Protein AF-A0A6P3S083-F1 (afdb_monomer_lite)

Sequence (149 aa):
ADFAIEALAKATYERLFRWILSRVNKALDKTHRQGASFLGILDIAGFEIFEVNSFEQLCINYTNEKLQQLFNHTMFILEQEEYQREGIEWNFIDFGLDLQPCIELIERPVRARTTLARVCGLVRPARTLPALRCARLPPGPCELSHTSP

InterPro domains:
  IPR001609 Myosin head, motor domain-like [PF00063] (1-108)
  IPR001609 Myosin head, motor domain-like [PR00193] (38-66)
  IPR001609 Myosin head, motor domain-like [PR00193] (92-120)
  IPR001609 Myosin head, motor domain-like [PS51456] (1-149)
  IPR001609 Myosin head, motor domain-like [SM00242] (1-148)
  IPR027417 P-loop containing nucleoside triphosphate hydrolase [SSF52540] (2-109)

Organism: Pteropus vampyrus (NCBI:txid132908)

pLDDT: mean 70.95, std 19.84, range [30.03, 97.62]

Radius of gyration: 23.93 Å; chains: 1; bounding box: 48×49×83 Å

Foldseek 3Di:
DVVVVVVVVVVVVVVVVVVVVVVVCVVVCVPPPVDVDDDDDDDADEQDDDPDFDVVNLVRPLVNLVVVLVVLVVVVVVVVVVCVVVVHDDDDDPPSCPSVVLNCLVPPPDDDDPVSRVNSVPPDPPPDPCPVVVVDDDDDDDDDDDDDD

Structure (mmCIF, N/CA/C/O backbone):
data_AF-A0A6P3S083-F1
#
_entry.id   AF-A0A6P3S083-F1
#
loop_
_atom_site.group_PDB
_atom_site.id
_atom_site.type_symbol
_atom_site.label_atom_id
_atom_site.label_alt_id
_atom_site.label_comp_id
_atom_site.label_asym_id
_atom_site.label_entity_id
_atom_site.label_seq_id
_atom_site.pdbx_PDB_ins_code
_atom_site.Cartn_x
_atom_site.Cartn_y
_atom_site.Cartn_z
_atom_site.occupancy
_atom_site.B_iso_or_equiv
_atom_site.auth_seq_id
_atom_site.auth_comp_id
_atom_site.auth_asym_id
_atom_site.auth_atom_id
_atom_site.pdbx_PDB_model_num
ATOM 1 N N . ALA A 1 1 ? 17.656 5.353 -27.878 1.00 71.38 1 ALA A N 1
ATOM 2 C CA . ALA A 1 1 ? 16.302 5.913 -28.068 1.00 71.38 1 ALA A CA 1
ATOM 3 C C . ALA A 1 1 ? 15.278 5.144 -27.234 1.00 71.38 1 ALA A C 1
ATOM 5 O O . ALA A 1 1 ? 14.424 5.770 -26.621 1.00 71.38 1 ALA A O 1
ATOM 6 N N . ASP A 1 2 ? 15.425 3.824 -27.126 1.00 85.81 2 ASP A N 1
ATOM 7 C CA . ASP A 1 2 ? 14.439 2.928 -26.503 1.00 85.81 2 ASP A CA 1
ATOM 8 C C . ASP A 1 2 ? 14.164 3.227 -25.021 1.00 85.81 2 ASP A C 1
ATOM 10 O O . ASP A 1 2 ? 13.008 3.374 -24.641 1.00 85.81 2 ASP A O 1
ATOM 14 N N . PHE A 1 3 ? 15.197 3.500 -24.211 1.00 89.50 3 PHE A N 1
ATOM 15 C CA . PHE A 1 3 ? 15.014 3.916 -22.808 1.00 89.50 3 PHE A CA 1
ATOM 16 C C . PHE A 1 3 ? 14.137 5.168 -22.638 1.00 89.50 3 PHE A C 1
ATOM 18 O O . PHE A 1 3 ? 13.380 5.274 -21.675 1.00 89.50 3 PHE A O 1
ATOM 25 N N . ALA A 1 4 ? 14.226 6.130 -23.564 1.00 91.25 4 ALA A N 1
ATOM 26 C CA . ALA A 1 4 ? 13.422 7.349 -23.503 1.00 91.25 4 ALA A CA 1
ATOM 27 C C . ALA A 1 4 ? 11.955 7.071 -23.863 1.00 91.25 4 ALA A C 1
ATOM 29 O O . ALA A 1 4 ? 11.057 7.659 -23.264 1.00 91.25 4 ALA A O 1
ATOM 30 N N . ILE A 1 5 ? 11.715 6.149 -24.799 1.00 94.19 5 ILE A N 1
ATOM 31 C CA . ILE A 1 5 ? 10.370 5.709 -25.186 1.00 94.19 5 ILE A CA 1
ATOM 32 C C . ILE A 1 5 ? 9.723 4.937 -24.031 1.00 94.19 5 ILE A C 1
ATOM 34 O O . ILE A 1 5 ? 8.588 5.234 -23.666 1.00 94.19 5 ILE A O 1
ATOM 38 N N . GLU A 1 6 ? 10.451 4.014 -23.401 1.00 92.62 6 GLU A N 1
ATOM 39 C CA . GLU A 1 6 ? 9.972 3.273 -22.228 1.00 92.62 6 GLU A CA 1
ATOM 40 C C . GLU A 1 6 ? 9.644 4.200 -21.053 1.00 92.62 6 GLU A C 1
ATOM 42 O O . GLU A 1 6 ? 8.579 4.083 -20.443 1.00 92.62 6 GLU A O 1
ATOM 47 N N . ALA A 1 7 ? 10.530 5.152 -20.747 1.00 93.94 7 ALA A N 1
ATOM 48 C CA . ALA A 1 7 ? 10.301 6.127 -19.686 1.00 93.94 7 ALA A CA 1
ATOM 49 C C . ALA A 1 7 ? 9.076 7.005 -19.978 1.00 93.94 7 ALA A C 1
ATOM 51 O O . ALA A 1 7 ? 8.247 7.230 -19.093 1.00 93.94 7 ALA A O 1
ATOM 52 N N . LEU A 1 8 ? 8.922 7.460 -21.225 1.00 95.69 8 LEU A N 1
ATOM 53 C CA . LEU A 1 8 ? 7.773 8.255 -21.647 1.00 95.69 8 LEU A CA 1
ATOM 54 C C . LEU A 1 8 ? 6.471 7.450 -21.579 1.00 95.69 8 LEU A C 1
ATOM 56 O O . LEU A 1 8 ? 5.456 7.982 -21.129 1.00 95.69 8 LEU A O 1
ATOM 60 N N . ALA A 1 9 ? 6.487 6.178 -21.975 1.00 95.69 9 ALA A N 1
ATOM 61 C CA . ALA A 1 9 ? 5.323 5.303 -21.895 1.00 95.69 9 ALA A CA 1
ATOM 62 C C . ALA A 1 9 ? 4.884 5.095 -20.435 1.00 95.69 9 ALA A C 1
ATOM 64 O O . ALA A 1 9 ? 3.713 5.315 -20.115 1.00 95.69 9 ALA A O 1
ATOM 65 N N . LYS A 1 10 ? 5.828 4.777 -19.535 1.00 93.19 10 LYS A N 1
ATOM 66 C CA . LYS A 1 10 ? 5.571 4.626 -18.091 1.00 93.19 10 LYS A CA 1
ATOM 67 C C . LYS A 1 10 ? 4.999 5.909 -17.481 1.00 93.19 10 LYS A C 1
ATOM 69 O O . LYS A 1 10 ? 3.950 5.865 -16.842 1.00 93.19 10 LYS A O 1
ATOM 74 N N . ALA A 1 11 ? 5.625 7.057 -17.746 1.00 95.62 11 ALA A N 1
ATOM 75 C CA . ALA A 1 11 ? 5.169 8.350 -17.235 1.00 95.62 11 ALA A CA 1
ATOM 76 C C . ALA A 1 11 ? 3.780 8.740 -17.772 1.00 95.62 11 ALA A C 1
ATOM 78 O O . ALA A 1 11 ? 2.954 9.297 -17.047 1.00 95.62 11 ALA A O 1
ATOM 79 N N . THR A 1 12 ? 3.505 8.450 -19.046 1.00 96.94 12 THR A N 1
ATOM 80 C CA . THR A 1 12 ? 2.206 8.745 -19.669 1.00 96.94 12 THR A CA 1
ATOM 81 C C . THR A 1 12 ? 1.099 7.896 -19.054 1.00 96.94 12 THR A C 1
ATOM 83 O O . THR A 1 12 ? 0.057 8.435 -18.674 1.00 96.94 12 THR A O 1
ATOM 86 N N . TYR A 1 13 ? 1.339 6.592 -18.894 1.00 97.06 13 TYR A N 1
ATOM 87 C CA . TYR A 1 13 ? 0.391 5.680 -18.259 1.00 97.06 13 TYR A CA 1
ATOM 88 C C . TYR A 1 13 ? 0.128 6.062 -16.798 1.00 97.06 13 TYR A C 1
ATOM 90 O O . TYR A 1 13 ? -1.027 6.143 -16.388 1.00 97.06 13 TYR A O 1
ATOM 98 N N . GLU A 1 14 ? 1.173 6.388 -16.029 1.00 95.50 14 GLU A N 1
ATOM 99 C CA . GLU A 1 14 ? 1.027 6.838 -14.641 1.00 95.50 14 GLU A CA 1
ATOM 100 C C . GLU A 1 14 ? 0.133 8.085 -14.544 1.00 95.50 14 GLU A C 1
ATOM 102 O O . GLU A 1 14 ? -0.794 8.141 -13.731 1.00 95.50 14 GLU A O 1
ATOM 107 N N . ARG A 1 15 ? 0.364 9.084 -15.405 1.00 97.00 15 ARG A N 1
ATOM 108 C CA . ARG A 1 15 ? -0.444 10.314 -15.439 1.00 97.00 15 ARG A CA 1
ATOM 109 C C . ARG A 1 15 ? -1.895 10.038 -15.818 1.00 97.00 15 ARG A C 1
ATOM 111 O O . ARG A 1 15 ? -2.792 10.627 -15.215 1.00 97.00 15 ARG A O 1
ATOM 118 N N . LEU A 1 16 ? -2.129 9.147 -16.781 1.00 97.62 16 LEU A N 1
ATOM 119 C CA . LEU A 1 16 ? -3.473 8.725 -17.171 1.00 97.62 16 LEU A CA 1
ATOM 120 C C . 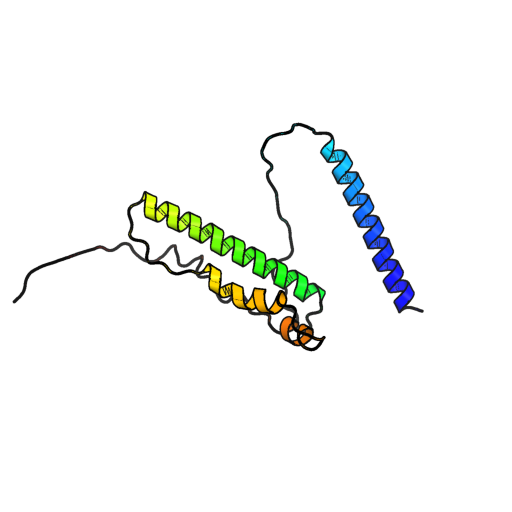LEU A 1 16 ? -4.189 8.022 -16.012 1.00 97.62 16 LEU A C 1
ATOM 122 O O . LEU A 1 16 ? -5.315 8.388 -15.681 1.00 97.62 16 LEU A O 1
ATOM 126 N N . PHE A 1 17 ? -3.527 7.067 -15.357 1.00 96.81 17 PHE A N 1
ATOM 127 C CA . PHE A 1 17 ? -4.082 6.343 -14.215 1.00 96.81 17 PHE A CA 1
ATOM 128 C C . PHE A 1 17 ? -4.453 7.294 -13.069 1.00 96.81 17 PHE A C 1
ATOM 130 O O . PHE A 1 17 ? -5.581 7.262 -12.575 1.00 96.81 17 PHE A O 1
ATOM 137 N N . ARG A 1 18 ? -3.554 8.220 -12.703 1.00 96.00 18 ARG A N 1
ATOM 138 C CA . ARG A 1 18 ? -3.829 9.253 -11.686 1.00 96.00 18 ARG A CA 1
ATOM 139 C C . ARG A 1 18 ? -5.006 10.151 -12.073 1.00 96.00 18 ARG A C 1
ATOM 141 O O . ARG A 1 18 ? -5.805 10.514 -11.209 1.00 96.00 18 ARG A O 1
ATOM 148 N N . TRP A 1 19 ? -5.134 10.504 -13.353 1.00 97.38 19 TRP A N 1
ATOM 149 C CA . TRP A 1 19 ? -6.265 11.295 -13.841 1.00 97.38 19 TRP A CA 1
ATOM 150 C C . TRP A 1 19 ? -7.589 10.534 -13.705 1.00 97.38 19 TRP A C 1
ATOM 152 O O . TRP A 1 19 ? -8.552 11.095 -13.184 1.00 97.38 19 TRP A O 1
ATOM 162 N N . ILE A 1 20 ? -7.633 9.254 -14.090 1.00 97.50 20 ILE A N 1
ATOM 163 C CA . ILE A 1 20 ? -8.818 8.398 -13.917 1.00 97.50 20 ILE A CA 1
ATOM 164 C C . ILE A 1 20 ? -9.194 8.308 -12.434 1.00 97.50 20 ILE A C 1
ATOM 166 O O . ILE A 1 20 ? -10.340 8.587 -12.083 1.00 97.50 20 ILE A O 1
ATOM 170 N N . LEU A 1 21 ? -8.227 8.009 -11.561 1.00 95.50 21 LEU A N 1
ATOM 171 C CA . LEU A 1 21 ? -8.440 7.909 -10.116 1.00 95.50 21 LEU A CA 1
ATOM 172 C C . LEU A 1 21 ? -9.031 9.203 -9.537 1.00 95.50 21 LEU A C 1
ATOM 174 O O . LEU A 1 21 ? -10.013 9.170 -8.799 1.00 95.50 21 LEU A O 1
ATOM 178 N N . SER A 1 22 ? -8.493 10.360 -9.930 1.00 94.88 22 SER A N 1
ATOM 179 C CA . SER A 1 22 ? -9.015 11.665 -9.511 1.00 94.88 22 SER A CA 1
ATOM 180 C C . SER A 1 22 ? -10.464 11.890 -9.961 1.00 94.88 22 SER A C 1
ATOM 182 O O . SER A 1 22 ? -11.280 12.413 -9.198 1.00 94.88 22 SER A O 1
ATOM 184 N N . ARG A 1 23 ? -10.816 11.474 -11.185 1.00 95.62 23 ARG A N 1
ATOM 185 C CA . ARG A 1 23 ? -12.183 11.599 -11.716 1.00 95.62 23 ARG A CA 1
ATOM 186 C C . ARG A 1 23 ? -13.163 10.687 -10.982 1.00 95.62 23 ARG A C 1
ATOM 188 O O . ARG A 1 23 ? -14.263 11.143 -10.673 1.00 95.62 23 ARG A O 1
ATOM 195 N N . VAL A 1 24 ? -12.759 9.453 -10.673 1.00 94.38 24 VAL A N 1
ATOM 196 C CA . VAL A 1 24 ? -13.550 8.505 -9.872 1.00 94.38 24 VAL A CA 1
ATOM 197 C C . VAL A 1 24 ? -13.768 9.055 -8.462 1.00 94.38 24 VAL A C 1
ATOM 199 O O . VAL A 1 24 ? -14.914 9.182 -8.037 1.00 94.38 24 VAL A O 1
ATOM 202 N N . ASN A 1 25 ? -12.705 9.500 -7.786 1.00 92.12 25 ASN A N 1
ATOM 203 C CA . ASN A 1 25 ? -12.803 10.075 -6.442 1.00 92.12 25 ASN A CA 1
ATOM 204 C C . ASN A 1 25 ? -13.741 11.287 -6.414 1.00 92.12 25 ASN A C 1
ATOM 206 O O . ASN A 1 25 ? -14.642 11.342 -5.587 1.00 92.12 25 ASN A O 1
ATOM 210 N N . LYS A 1 26 ? -13.624 12.213 -7.376 1.00 90.75 26 LYS A N 1
ATOM 211 C CA . LYS A 1 26 ? -14.518 13.382 -7.468 1.00 90.75 26 LYS A CA 1
ATOM 212 C C . LYS A 1 26 ? -15.984 13.010 -7.733 1.00 90.75 26 LYS A C 1
ATOM 214 O O . LYS A 1 26 ? -16.884 13.773 -7.387 1.00 90.75 26 LYS A O 1
ATOM 219 N N . ALA A 1 27 ? -16.244 11.883 -8.394 1.00 90.31 27 ALA A N 1
ATOM 220 C CA . ALA A 1 27 ? -17.604 11.400 -8.607 1.00 90.31 27 ALA A CA 1
ATOM 221 C C . ALA A 1 27 ? -18.206 10.806 -7.321 1.00 90.31 27 ALA A C 1
ATOM 223 O O . ALA A 1 27 ? -19.383 11.044 -7.055 1.00 90.31 27 ALA A O 1
ATOM 224 N N . LEU A 1 28 ? -17.398 10.095 -6.527 1.00 86.88 28 LEU A N 1
ATOM 225 C CA . LEU A 1 28 ? -17.793 9.467 -5.259 1.00 86.88 28 LEU A CA 1
ATOM 226 C C . LEU A 1 28 ? -17.922 10.475 -4.100 1.00 86.88 28 LEU A C 1
ATOM 228 O O . LEU A 1 28 ? -18.804 10.338 -3.251 1.00 86.88 28 LEU A O 1
ATOM 232 N N . ASP A 1 29 ? -17.113 11.538 -4.114 1.00 80.88 29 ASP A N 1
ATOM 233 C CA . ASP A 1 29 ? -17.074 12.602 -3.093 1.00 80.88 29 ASP A CA 1
ATOM 234 C C . ASP A 1 29 ? -18.313 13.526 -3.103 1.00 80.88 29 ASP A C 1
ATOM 236 O O . ASP A 1 29 ? -18.482 14.411 -2.269 1.00 80.88 29 ASP A O 1
ATOM 240 N N . LYS A 1 30 ? -19.256 13.308 -4.030 1.00 64.50 30 LYS A N 1
ATOM 241 C CA . LYS A 1 30 ? -20.546 14.025 -4.055 1.00 64.50 30 LYS A CA 1
ATOM 242 C C . LYS A 1 30 ? -21.471 13.638 -2.898 1.00 64.50 30 LYS A C 1
ATOM 244 O O . LYS A 1 30 ? -22.481 14.302 -2.666 1.00 64.50 30 LYS A O 1
ATOM 249 N N . THR A 1 31 ? -21.129 12.585 -2.164 1.00 62.97 31 THR A N 1
ATOM 250 C CA . THR A 1 31 ? -21.872 12.089 -1.005 1.00 62.97 31 THR A CA 1
ATOM 251 C C . THR A 1 31 ? -21.398 12.807 0.260 1.00 62.97 31 THR A C 1
ATOM 253 O O . THR A 1 31 ? -20.879 12.195 1.184 1.00 62.97 31 THR A O 1
ATOM 256 N N . HIS A 1 32 ? -21.553 14.133 0.304 1.00 59.28 32 HIS A N 1
ATOM 257 C CA . HIS A 1 32 ? -21.072 14.994 1.391 1.00 59.28 32 HIS A CA 1
ATOM 258 C C . HIS A 1 32 ? -21.949 14.885 2.657 1.00 59.28 32 HIS A C 1
ATOM 260 O O . HIS A 1 32 ? -22.454 15.873 3.188 1.00 59.28 32 HIS A O 1
ATOM 266 N N . ARG A 1 33 ? -22.159 13.663 3.156 1.00 61.19 33 ARG A N 1
ATOM 267 C CA . ARG A 1 33 ? -22.509 13.457 4.558 1.00 61.19 33 ARG A CA 1
ATOM 268 C C . ARG A 1 33 ? -21.185 13.428 5.298 1.00 61.19 33 ARG A C 1
ATOM 270 O O . ARG A 1 33 ? -20.448 12.456 5.192 1.00 61.19 33 ARG A O 1
ATOM 277 N N . GLN A 1 34 ? -20.891 14.499 6.028 1.00 60.50 34 GLN A N 1
ATOM 278 C CA . GLN A 1 34 ? -19.844 14.527 7.048 1.00 60.50 34 GLN A CA 1
ATOM 279 C C . GLN A 1 34 ? -20.234 13.558 8.179 1.00 60.50 34 GLN A C 1
ATOM 281 O O . GLN A 1 34 ? -20.603 13.964 9.275 1.00 60.50 34 GLN A O 1
ATOM 286 N N . GLY A 1 35 ? -20.265 12.259 7.886 1.00 60.00 35 GLY A N 1
ATOM 287 C CA . GLY A 1 35 ? -20.331 11.226 8.901 1.00 60.00 35 GLY A CA 1
ATOM 288 C C . GLY A 1 35 ? -18.987 11.222 9.610 1.00 60.00 35 GLY A C 1
ATOM 289 O O . GLY A 1 35 ? -17.952 11.149 8.957 1.00 60.00 35 GLY A O 1
ATOM 290 N N . ALA A 1 36 ? -18.997 11.326 10.936 1.00 71.75 36 ALA A N 1
ATOM 291 C CA . ALA A 1 36 ? -17.805 11.415 11.781 1.00 71.75 36 ALA A CA 1
ATOM 292 C C . ALA A 1 36 ? -16.912 10.148 11.765 1.00 71.75 36 ALA A C 1
ATOM 294 O O . ALA A 1 36 ? -16.036 9.993 12.612 1.00 71.75 36 ALA A O 1
ATOM 295 N N . SER A 1 37 ? -17.137 9.210 10.841 1.00 78.69 37 SER A N 1
ATOM 296 C CA . SER A 1 37 ? -16.447 7.923 10.762 1.00 78.69 37 SER A CA 1
ATOM 297 C C . SER A 1 37 ? -16.387 7.434 9.316 1.00 78.69 37 SER A C 1
ATOM 299 O O . SER A 1 37 ? -17.338 7.612 8.554 1.00 78.69 37 SER A O 1
ATOM 301 N N . PHE A 1 38 ? -15.281 6.788 8.950 1.00 83.50 38 PHE A N 1
ATOM 302 C CA . PHE A 1 38 ? -15.106 6.122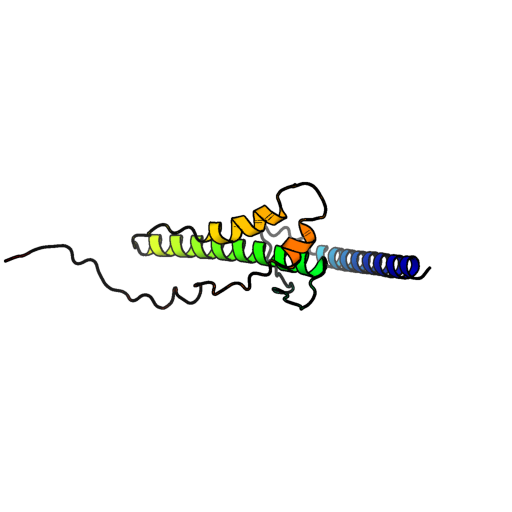 7.661 1.00 83.50 38 PHE A CA 1
ATOM 303 C C . PHE A 1 38 ? -14.643 4.680 7.884 1.00 83.50 38 PHE A C 1
ATOM 305 O O . PHE A 1 38 ? -13.964 4.387 8.866 1.00 83.50 38 PHE A O 1
ATOM 312 N N . LEU A 1 39 ? -15.008 3.788 6.963 1.00 86.81 39 LEU A N 1
ATOM 313 C CA . LEU A 1 39 ? -14.518 2.413 6.918 1.00 86.81 39 LEU A CA 1
ATOM 314 C C . LEU A 1 39 ? -13.584 2.279 5.714 1.00 86.81 39 LEU A C 1
ATOM 316 O O . LEU A 1 39 ? -14.029 2.363 4.570 1.00 86.81 39 LEU A O 1
ATOM 320 N N . GLY A 1 40 ? -12.289 2.123 5.979 1.00 87.88 40 GLY A N 1
ATOM 321 C CA . GLY A 1 40 ? -11.281 1.888 4.949 1.00 87.88 40 GLY A CA 1
ATOM 322 C C . GLY A 1 40 ? -11.149 0.400 4.641 1.00 87.88 40 GLY A C 1
ATOM 323 O O . GLY A 1 40 ? -11.026 -0.407 5.558 1.00 87.88 40 GLY A O 1
ATOM 324 N N . ILE A 1 41 ? -11.147 0.046 3.358 1.00 91.94 41 ILE A N 1
ATOM 325 C CA . ILE A 1 41 ? -10.819 -1.302 2.883 1.00 91.94 41 ILE A CA 1
ATOM 326 C C . ILE A 1 41 ? -9.451 -1.213 2.209 1.00 91.94 41 ILE A C 1
ATOM 328 O O . ILE A 1 41 ? -9.255 -0.372 1.331 1.00 91.94 41 ILE A O 1
ATOM 332 N N . LEU A 1 42 ? -8.510 -2.053 2.637 1.00 91.56 42 LEU A N 1
ATOM 333 C CA . LEU A 1 42 ? -7.161 -2.122 2.084 1.00 91.56 42 LEU A CA 1
ATOM 334 C C . LEU A 1 42 ? -7.022 -3.392 1.238 1.00 91.56 42 LEU A C 1
ATOM 336 O O . LEU A 1 42 ? -7.227 -4.489 1.750 1.00 91.56 42 LEU A O 1
ATOM 340 N N . ASP A 1 43 ? -6.652 -3.229 -0.030 1.00 92.12 43 ASP A N 1
ATOM 341 C CA . ASP A 1 43 ? -6.325 -4.313 -0.962 1.00 92.12 43 ASP A CA 1
ATOM 342 C C . ASP A 1 43 ? -4.949 -4.025 -1.573 1.00 92.12 43 ASP A C 1
ATOM 344 O O . ASP A 1 43 ? -4.784 -3.069 -2.336 1.00 92.12 43 ASP A O 1
ATOM 348 N N . ILE A 1 44 ? -3.938 -4.786 -1.155 1.00 90.19 44 ILE A N 1
ATOM 349 C CA . ILE A 1 44 ? -2.555 -4.646 -1.615 1.00 90.19 44 ILE A CA 1
ATOM 350 C C . ILE A 1 44 ? -1.896 -6.021 -1.777 1.00 90.19 44 ILE A C 1
ATOM 352 O O . ILE A 1 44 ? -2.340 -7.009 -1.192 1.00 90.19 44 ILE A O 1
ATOM 356 N N . ALA A 1 45 ? -0.798 -6.080 -2.532 1.00 86.44 45 ALA A N 1
ATOM 357 C CA . ALA A 1 45 ? -0.008 -7.299 -2.687 1.00 86.44 45 ALA A CA 1
ATOM 358 C C . ALA A 1 45 ? 0.690 -7.716 -1.375 1.00 86.44 45 ALA A C 1
ATOM 360 O O . ALA A 1 45 ? 1.204 -6.870 -0.637 1.00 86.44 45 ALA A O 1
ATOM 361 N N . GLY A 1 46 ? 0.738 -9.029 -1.119 1.00 83.38 46 GLY A N 1
ATOM 362 C CA . GLY A 1 46 ? 1.491 -9.629 -0.011 1.00 83.38 46 GLY A CA 1
ATOM 363 C C . GLY A 1 46 ? 3.005 -9.659 -0.258 1.00 83.38 46 GLY A C 1
ATOM 364 O O . GLY A 1 46 ? 3.493 -9.113 -1.245 1.00 83.38 46 GLY A O 1
ATOM 365 N N . PHE A 1 47 ? 3.757 -10.315 0.632 1.00 81.00 47 PHE A N 1
ATOM 366 C CA . PHE A 1 47 ? 5.207 -10.481 0.468 1.00 81.00 47 PHE A CA 1
ATOM 367 C C . PHE A 1 47 ? 5.561 -11.199 -0.843 1.00 81.00 47 PHE A C 1
ATOM 369 O O . PHE A 1 47 ? 5.035 -12.275 -1.135 1.00 81.00 47 PHE A O 1
ATOM 376 N N . GLU A 1 48 ? 6.515 -10.639 -1.585 1.00 79.62 48 GLU A N 1
ATOM 377 C CA . GLU A 1 48 ? 7.044 -11.212 -2.823 1.00 79.62 48 GLU A CA 1
ATOM 378 C C . GLU A 1 48 ? 8.474 -11.717 -2.607 1.00 79.62 48 GLU A C 1
ATOM 380 O O . GLU A 1 48 ? 9.337 -11.007 -2.079 1.00 79.62 48 GLU A O 1
ATOM 385 N N . ILE A 1 49 ? 8.727 -12.959 -3.027 1.00 75.94 49 ILE A N 1
ATOM 386 C CA . ILE A 1 49 ? 10.044 -13.596 -2.971 1.00 75.94 49 ILE A CA 1
ATOM 387 C C . ILE A 1 49 ? 10.359 -14.147 -4.359 1.00 75.94 49 ILE A C 1
ATOM 389 O O . ILE A 1 49 ? 9.828 -15.187 -4.749 1.00 75.94 49 ILE A O 1
ATOM 393 N N . PHE A 1 50 ? 11.227 -13.457 -5.097 1.00 79.25 50 PHE A N 1
ATOM 394 C CA . PHE A 1 50 ? 11.695 -13.896 -6.411 1.00 79.25 50 PHE A CA 1
ATOM 395 C C . PHE A 1 50 ? 13.200 -14.177 -6.411 1.00 79.25 50 PHE A C 1
ATOM 397 O O . PHE A 1 50 ? 13.922 -13.784 -5.495 1.00 79.25 50 PHE A O 1
ATOM 404 N N . GLU A 1 51 ? 13.682 -14.853 -7.460 1.00 75.25 51 GLU A N 1
ATOM 405 C CA . GLU A 1 51 ? 15.120 -15.103 -7.661 1.00 75.25 51 GLU A CA 1
ATOM 406 C C . GLU A 1 51 ? 15.915 -13.798 -7.815 1.00 75.25 51 GLU A C 1
ATOM 408 O O . GLU A 1 51 ? 17.057 -13.700 -7.367 1.00 75.25 51 GLU A O 1
ATOM 413 N N . VAL A 1 52 ? 15.293 -12.774 -8.409 1.00 72.25 52 VAL A N 1
ATOM 414 C CA . VAL A 1 52 ? 15.833 -11.418 -8.520 1.00 72.25 52 VAL A CA 1
ATOM 415 C C . VAL A 1 52 ? 14.773 -10.438 -8.031 1.00 72.25 52 VAL A C 1
ATOM 417 O O . VAL A 1 52 ? 13.740 -10.272 -8.672 1.00 72.25 52 VAL A O 1
ATOM 420 N N . ASN A 1 53 ? 15.037 -9.777 -6.903 1.00 74.31 53 ASN A N 1
ATOM 421 C CA . ASN A 1 53 ? 14.164 -8.733 -6.366 1.00 74.31 53 ASN A CA 1
ATOM 422 C C . ASN A 1 53 ? 14.630 -7.363 -6.870 1.00 74.31 53 ASN A C 1
ATOM 424 O O . ASN A 1 53 ? 15.773 -6.966 -6.616 1.00 74.31 53 ASN A O 1
ATOM 428 N N . SER A 1 54 ? 13.756 -6.634 -7.564 1.00 79.62 54 SER A N 1
ATOM 429 C CA . SER A 1 54 ? 14.014 -5.251 -7.960 1.00 79.62 54 SER A CA 1
ATOM 430 C C . SER A 1 54 ? 13.582 -4.275 -6.857 1.00 79.62 54 SER A C 1
ATOM 432 O O . SER A 1 54 ? 13.234 -4.660 -5.736 1.00 79.62 54 SER A O 1
ATOM 434 N N . PHE A 1 55 ? 13.667 -2.975 -7.139 1.00 78.94 55 PHE A N 1
ATOM 435 C CA . PHE A 1 55 ? 13.265 -1.937 -6.189 1.00 78.94 55 PHE A CA 1
ATOM 436 C C . PHE A 1 55 ? 11.765 -2.015 -5.855 1.00 78.94 55 PHE A C 1
ATOM 438 O O . PHE A 1 55 ? 11.361 -1.732 -4.731 1.00 78.94 55 PHE A O 1
ATOM 445 N N . GLU A 1 56 ? 10.948 -2.456 -6.806 1.00 81.88 56 GLU A N 1
ATOM 446 C CA . GLU A 1 56 ? 9.511 -2.648 -6.646 1.00 81.88 56 GLU A CA 1
ATOM 447 C C . GLU A 1 56 ? 9.193 -3.683 -5.555 1.00 81.88 56 GLU A C 1
ATOM 449 O O . GLU A 1 56 ? 8.420 -3.380 -4.644 1.00 81.88 56 GLU A O 1
ATOM 454 N N . GLN A 1 57 ? 9.855 -4.848 -5.566 1.00 80.44 57 GLN A N 1
ATOM 455 C CA . GLN A 1 57 ? 9.699 -5.859 -4.50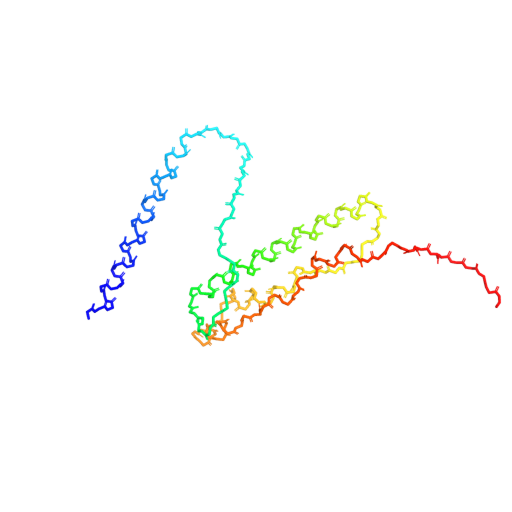7 1.00 80.44 57 GLN A CA 1
ATOM 456 C C . GLN A 1 57 ? 10.123 -5.325 -3.141 1.00 80.44 57 GLN A C 1
ATOM 458 O O . GLN A 1 57 ? 9.490 -5.633 -2.134 1.00 80.44 57 GLN A O 1
ATOM 463 N N . LEU A 1 58 ? 11.174 -4.500 -3.086 1.00 81.94 58 LEU A N 1
ATOM 464 C CA . LEU A 1 58 ? 11.587 -3.871 -1.836 1.00 81.94 58 LEU A CA 1
ATOM 465 C C . LEU A 1 58 ? 10.477 -2.975 -1.269 1.00 81.94 58 LEU A C 1
ATOM 467 O O . LEU A 1 58 ? 10.180 -3.060 -0.080 1.00 81.94 58 LEU A O 1
ATOM 471 N N . CYS A 1 59 ? 9.844 -2.143 -2.100 1.00 84.75 59 CYS A N 1
ATOM 472 C CA . CYS A 1 59 ? 8.729 -1.297 -1.672 1.00 84.75 59 CYS A CA 1
ATOM 473 C C . CYS A 1 59 ? 7.516 -2.116 -1.203 1.00 84.75 59 CYS A C 1
ATOM 475 O O . CYS A 1 59 ? 6.893 -1.763 -0.198 1.00 84.75 59 CYS A O 1
ATOM 477 N N . ILE A 1 60 ? 7.199 -3.213 -1.896 1.00 85.69 60 ILE A N 1
ATOM 478 C CA . ILE A 1 60 ? 6.101 -4.119 -1.527 1.00 85.69 60 ILE A CA 1
ATOM 479 C C . ILE A 1 60 ? 6.393 -4.791 -0.181 1.00 85.69 60 ILE A C 1
ATOM 481 O O . ILE A 1 60 ? 5.573 -4.731 0.735 1.00 85.69 60 ILE A O 1
ATOM 485 N N . ASN A 1 61 ? 7.582 -5.370 -0.020 1.00 83.44 61 ASN A N 1
ATOM 486 C CA . ASN A 1 61 ? 7.970 -6.071 1.204 1.00 83.44 61 ASN A CA 1
ATOM 487 C C . ASN A 1 61 ? 8.097 -5.116 2.396 1.00 83.44 61 ASN A C 1
ATOM 489 O O . ASN A 1 61 ? 7.663 -5.448 3.493 1.00 83.44 61 ASN A O 1
ATOM 493 N N . TYR A 1 62 ? 8.606 -3.901 2.182 1.00 83.06 62 TYR A N 1
ATOM 494 C CA . TYR A 1 62 ? 8.633 -2.861 3.212 1.00 83.06 62 TYR A CA 1
ATOM 495 C C . TYR A 1 62 ? 7.225 -2.477 3.688 1.00 83.06 62 TYR A C 1
ATOM 497 O O . TYR A 1 62 ? 6.979 -2.359 4.889 1.00 83.06 62 TYR A O 1
ATOM 505 N N . THR A 1 63 ? 6.287 -2.314 2.750 1.00 85.94 63 THR A N 1
ATOM 506 C CA . THR A 1 63 ? 4.887 -2.017 3.081 1.00 85.94 63 THR A CA 1
ATOM 507 C C . THR A 1 63 ? 4.272 -3.157 3.895 1.00 85.94 63 THR A C 1
ATOM 509 O O . THR A 1 63 ? 3.615 -2.905 4.904 1.00 85.94 63 THR A O 1
ATOM 512 N N . ASN A 1 64 ? 4.537 -4.407 3.510 1.00 85.44 64 ASN A N 1
ATOM 513 C CA . ASN A 1 64 ? 4.065 -5.581 4.242 1.00 85.44 64 ASN A CA 1
ATOM 514 C C . ASN A 1 64 ? 4.674 -5.690 5.648 1.00 85.44 64 ASN A C 1
ATOM 516 O O . ASN A 1 64 ? 3.953 -6.000 6.590 1.00 85.44 64 ASN A O 1
ATOM 520 N N . GLU A 1 65 ? 5.954 -5.359 5.826 1.00 83.75 65 GLU A N 1
ATOM 521 C CA . GLU A 1 65 ? 6.594 -5.339 7.148 1.00 83.75 65 GLU A CA 1
ATOM 522 C C . GLU A 1 65 ? 5.916 -4.325 8.087 1.00 83.75 65 GLU A C 1
ATOM 524 O O . GLU A 1 65 ? 5.620 -4.632 9.243 1.00 83.75 65 GLU A O 1
ATOM 529 N N . LYS A 1 66 ? 5.583 -3.130 7.579 1.00 83.38 66 LYS A N 1
ATOM 530 C CA . LYS A 1 66 ? 4.835 -2.111 8.336 1.00 83.38 66 LYS A CA 1
ATOM 531 C C . LYS A 1 66 ? 3.420 -2.563 8.689 1.00 83.38 66 LYS A C 1
ATOM 533 O O . LYS A 1 66 ? 2.962 -2.319 9.804 1.00 83.38 66 LYS A O 1
ATOM 538 N N . LEU A 1 67 ? 2.727 -3.229 7.768 1.00 87.88 67 LEU A N 1
ATOM 539 C CA . LEU A 1 67 ? 1.395 -3.773 8.038 1.00 87.88 67 LEU A CA 1
ATOM 540 C C . LEU A 1 67 ? 1.436 -4.910 9.050 1.00 87.88 67 LEU A C 1
ATOM 542 O O . LEU A 1 67 ? 0.562 -4.990 9.909 1.00 87.88 67 LEU A O 1
ATOM 546 N N . GLN A 1 68 ? 2.468 -5.748 8.998 1.00 81.81 68 GLN A N 1
ATOM 547 C CA . GLN A 1 68 ? 2.657 -6.804 9.977 1.00 81.81 68 GLN A CA 1
ATOM 548 C C . GLN A 1 68 ? 2.978 -6.231 11.361 1.00 81.81 68 GLN A C 1
ATOM 550 O O . GLN A 1 68 ? 2.444 -6.720 12.354 1.00 81.81 68 GLN A O 1
ATOM 555 N N . GLN A 1 69 ? 3.774 -5.159 11.440 1.00 81.31 69 GLN A N 1
ATOM 556 C CA . GLN A 1 69 ? 4.002 -4.435 12.693 1.00 81.31 69 GLN A CA 1
ATOM 557 C C . GLN A 1 69 ? 2.690 -3.871 13.259 1.00 81.31 69 GLN A C 1
ATOM 559 O O . GLN A 1 69 ? 2.419 -4.040 14.448 1.00 81.31 69 GLN A O 1
ATOM 564 N N . LEU A 1 70 ? 1.858 -3.250 12.414 1.00 85.38 70 LEU A N 1
ATOM 565 C CA . LEU A 1 70 ? 0.542 -2.750 12.817 1.00 85.38 70 LEU A CA 1
ATOM 566 C C . LEU A 1 70 ? -0.352 -3.884 13.333 1.00 85.38 70 LEU A C 1
ATOM 568 O O . LEU A 1 70 ? -0.925 -3.756 14.410 1.00 85.38 70 LEU A O 1
ATOM 572 N N . PHE A 1 71 ? -0.431 -5.002 12.606 1.00 86.12 71 PHE A N 1
ATOM 573 C CA . PHE A 1 71 ? -1.216 -6.166 13.017 1.00 86.12 71 PHE A CA 1
ATOM 574 C C . PHE A 1 71 ? -0.759 -6.709 14.372 1.00 86.12 71 PHE A C 1
ATOM 576 O O . PHE A 1 71 ? -1.589 -6.912 15.254 1.00 86.12 71 PHE A O 1
ATOM 583 N N . ASN A 1 72 ? 0.551 -6.896 14.557 1.00 80.25 72 ASN A N 1
ATOM 584 C CA . ASN A 1 72 ? 1.110 -7.405 15.809 1.00 80.25 72 ASN A CA 1
ATOM 585 C C . ASN A 1 72 ? 0.786 -6.471 16.976 1.00 80.25 72 ASN A C 1
ATOM 587 O O . ASN A 1 72 ? 0.376 -6.935 18.035 1.00 80.25 72 ASN A O 1
ATOM 591 N N . HIS A 1 73 ? 0.927 -5.160 16.772 1.00 82.12 73 HIS A N 1
ATOM 592 C CA . HIS A 1 73 ? 0.629 -4.165 17.795 1.00 82.12 73 HIS A CA 1
ATOM 593 C C . HIS A 1 73 ? -0.861 -4.129 18.157 1.00 82.12 73 HIS A C 1
ATOM 595 O O . HIS A 1 73 ? -1.211 -4.157 19.334 1.00 82.12 73 HIS A O 1
ATOM 601 N N . THR A 1 74 ? -1.751 -4.106 17.160 1.00 84.00 74 THR A N 1
ATOM 602 C CA . THR A 1 74 ? -3.200 -4.085 17.394 1.00 84.00 74 THR A CA 1
ATOM 603 C C . THR A 1 74 ? -3.683 -5.367 18.063 1.00 84.00 74 THR A C 1
ATOM 605 O O . THR A 1 74 ? -4.427 -5.289 19.036 1.00 84.00 74 THR A O 1
ATOM 608 N N . MET A 1 75 ? -3.246 -6.535 17.583 1.00 82.50 75 MET A N 1
ATOM 609 C CA . MET A 1 75 ? -3.590 -7.816 18.207 1.00 82.50 75 MET A CA 1
ATOM 610 C C . MET A 1 75 ? -3.136 -7.871 19.664 1.00 82.50 75 MET A C 1
ATOM 612 O O . MET A 1 75 ? -3.905 -8.293 20.520 1.00 82.50 75 MET A O 1
ATOM 616 N N . PHE A 1 76 ? -1.927 -7.388 19.952 1.00 81.62 76 PHE A N 1
ATOM 617 C CA . PHE A 1 76 ? -1.390 -7.360 21.307 1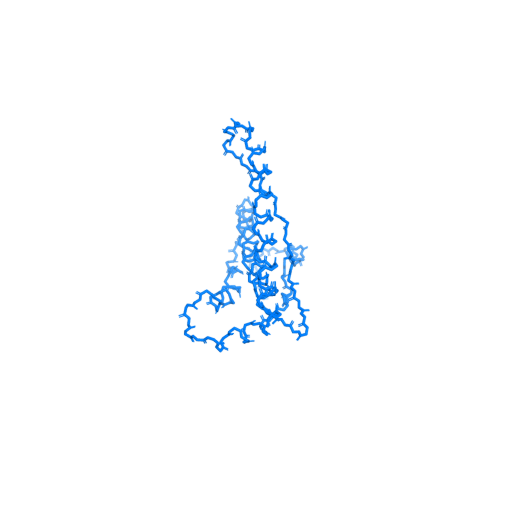.00 81.62 76 PHE A CA 1
ATOM 618 C C . PHE A 1 76 ? -2.213 -6.477 22.249 1.00 81.62 76 PHE A C 1
ATOM 620 O O . PHE A 1 76 ? -2.533 -6.901 23.354 1.00 81.62 76 PHE A O 1
ATOM 627 N N . ILE A 1 77 ? -2.602 -5.274 21.812 1.00 83.50 77 ILE A N 1
ATOM 628 C CA . ILE A 1 77 ? -3.464 -4.392 22.615 1.00 83.50 77 ILE A CA 1
ATOM 629 C C . ILE A 1 77 ? -4.794 -5.085 22.934 1.00 83.50 77 ILE A C 1
ATOM 631 O O . ILE A 1 77 ? -5.228 -5.071 24.083 1.00 83.50 77 ILE A O 1
ATOM 635 N N . LEU A 1 78 ? -5.414 -5.730 21.941 1.00 84.81 78 LEU A N 1
ATOM 636 C CA . LEU A 1 78 ? -6.683 -6.436 22.132 1.00 84.81 78 LEU A CA 1
ATOM 637 C C . LEU A 1 78 ? -6.550 -7.615 23.107 1.00 84.81 78 LEU A C 1
ATOM 639 O O . LEU A 1 78 ? -7.419 -7.801 23.955 1.00 84.81 78 LEU A O 1
ATOM 643 N N . GLU A 1 79 ? -5.462 -8.386 23.026 1.00 82.88 79 GLU A N 1
ATOM 644 C CA . GLU A 1 79 ? -5.186 -9.458 23.991 1.00 82.88 79 GLU A CA 1
ATOM 645 C C . GLU A 1 79 ? -4.992 -8.894 25.405 1.00 82.88 79 GLU A C 1
ATOM 647 O O . GLU A 1 79 ? -5.587 -9.402 26.351 1.00 82.88 79 GLU A O 1
ATOM 652 N N . GLN A 1 80 ? -4.242 -7.801 25.569 1.00 81.38 80 GLN A N 1
ATOM 653 C CA . GLN A 1 80 ? -4.067 -7.166 26.878 1.00 81.38 80 GLN A CA 1
ATOM 654 C C . GLN A 1 80 ? -5.391 -6.687 27.486 1.00 81.38 80 GLN A C 1
ATOM 656 O O . GLN A 1 80 ? -5.618 -6.879 28.682 1.00 81.38 80 GLN A O 1
ATOM 661 N N . GLU A 1 81 ? -6.265 -6.081 26.680 1.00 85.69 81 GLU A N 1
ATOM 662 C CA . GLU A 1 81 ? -7.596 -5.649 27.117 1.00 85.69 81 GLU A CA 1
ATOM 663 C C . GLU A 1 81 ? -8.475 -6.833 27.545 1.00 85.69 81 GLU A C 1
ATOM 665 O O . GLU A 1 81 ? -9.216 -6.722 28.525 1.00 85.69 81 GLU A O 1
ATOM 670 N N . GLU A 1 82 ? -8.382 -7.974 26.855 1.00 85.25 82 GLU A N 1
ATOM 671 C CA . GLU A 1 82 ? -9.126 -9.186 27.209 1.00 85.25 82 GLU A CA 1
ATOM 672 C C . GLU A 1 82 ? -8.613 -9.803 28.515 1.00 85.25 82 GLU A C 1
ATOM 674 O O . GLU A 1 82 ? -9.398 -10.066 29.423 1.00 85.25 82 GLU A O 1
ATOM 679 N N . TYR A 1 83 ? -7.293 -9.944 28.673 1.00 82.81 83 TYR A N 1
ATOM 680 C CA . TYR A 1 83 ? -6.696 -10.491 29.896 1.00 82.81 83 TYR A CA 1
ATOM 681 C C . TYR A 1 83 ? -7.016 -9.625 31.121 1.00 82.81 83 TYR A C 1
ATOM 683 O O . TYR A 1 83 ? -7.332 -10.154 32.188 1.00 82.81 83 TYR A O 1
ATOM 691 N N . GLN A 1 84 ? -7.005 -8.294 30.973 1.00 84.50 84 GLN A N 1
ATOM 692 C CA . GLN A 1 84 ? -7.427 -7.374 32.035 1.00 84.50 84 GLN A CA 1
ATOM 693 C C . GLN A 1 84 ? -8.912 -7.525 32.375 1.00 84.50 84 GLN A C 1
ATOM 695 O O . GLN A 1 84 ? -9.276 -7.479 33.551 1.00 84.50 84 GLN A O 1
ATOM 700 N N . ARG A 1 85 ? -9.771 -7.723 31.367 1.00 88.50 85 ARG A N 1
ATOM 701 C CA . ARG A 1 85 ? -11.209 -7.955 31.561 1.00 88.50 85 ARG A CA 1
ATOM 702 C C . ARG A 1 85 ? -11.483 -9.270 32.290 1.00 88.50 85 ARG A C 1
ATOM 704 O O . ARG A 1 85 ? -12.385 -9.316 33.123 1.00 88.50 85 ARG A O 1
ATOM 711 N N . GLU A 1 86 ? -10.704 -10.308 32.000 1.00 89.12 86 GLU A N 1
ATOM 712 C CA . GLU A 1 86 ? -10.810 -11.626 32.635 1.00 89.12 86 GLU A CA 1
ATOM 713 C C . GLU A 1 86 ? -10.071 -11.719 33.985 1.00 89.12 86 GLU A C 1
ATOM 715 O O . GLU A 1 86 ? -10.229 -12.700 34.710 1.00 89.12 86 GLU A O 1
ATOM 720 N N . GLY A 1 87 ? -9.297 -10.694 34.361 1.00 83.88 87 GLY A N 1
ATOM 721 C CA . GLY A 1 87 ? -8.529 -10.667 35.609 1.00 83.88 87 GLY A CA 1
ATOM 722 C C . GLY A 1 87 ? -7.330 -11.622 35.619 1.00 83.88 87 GLY A C 1
ATOM 723 O O . GLY A 1 87 ? -6.899 -12.052 36.688 1.00 83.88 87 GLY A O 1
ATOM 724 N N . ILE A 1 88 ? -6.802 -11.969 34.442 1.00 83.81 88 ILE A N 1
ATOM 725 C CA . ILE A 1 88 ? -5.654 -12.864 34.272 1.00 83.81 88 ILE A CA 1
ATOM 726 C C . ILE A 1 88 ? -4.364 -12.035 34.289 1.00 83.81 88 ILE A C 1
ATOM 728 O O . ILE A 1 88 ? -4.256 -11.006 33.623 1.00 83.81 88 ILE A O 1
ATOM 732 N N . GLU A 1 89 ?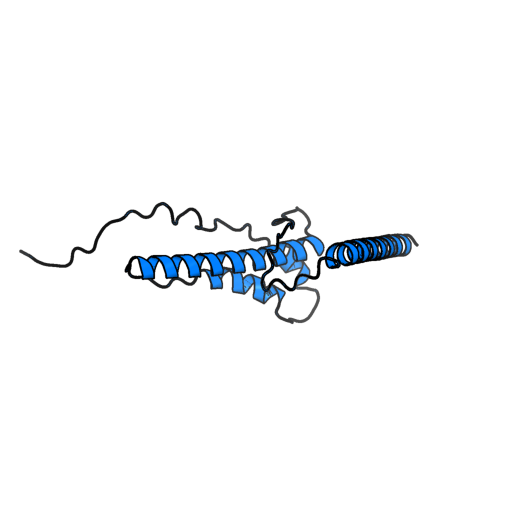 -3.362 -12.490 35.044 1.00 77.00 89 GLU A N 1
ATOM 733 C CA . GLU A 1 89 ? -2.059 -11.826 35.117 1.00 77.00 89 GLU A CA 1
ATOM 734 C C . GLU A 1 89 ? -1.340 -11.875 33.757 1.00 77.00 89 GLU A C 1
ATOM 736 O O . GLU A 1 89 ? -1.083 -12.946 33.200 1.00 77.00 89 GLU A O 1
ATOM 741 N N . TRP A 1 90 ? -1.014 -10.699 33.216 1.00 75.19 90 TRP A N 1
ATOM 742 C CA . TRP A 1 90 ? -0.303 -10.563 31.949 1.00 75.19 90 TRP A CA 1
ATOM 743 C C . TRP A 1 90 ? 1.207 -10.471 32.173 1.00 75.19 90 TRP A C 1
ATOM 745 O O . TRP A 1 90 ? 1.711 -9.486 32.717 1.00 75.19 90 TRP A O 1
ATOM 755 N N . ASN A 1 91 ? 1.950 -11.455 31.670 1.00 72.81 91 ASN A N 1
ATOM 756 C CA . ASN A 1 91 ? 3.405 -11.368 31.584 1.00 72.81 91 ASN A CA 1
ATOM 757 C C . ASN A 1 91 ? 3.796 -10.592 30.318 1.00 72.81 91 ASN A C 1
ATOM 759 O O . ASN A 1 91 ? 3.567 -11.055 29.203 1.00 72.81 91 ASN A O 1
ATOM 763 N N . PHE A 1 92 ? 4.391 -9.408 30.484 1.00 60.44 92 PHE A N 1
ATOM 764 C CA . PHE A 1 92 ? 4.793 -8.550 29.367 1.00 60.44 92 PHE A CA 1
ATOM 765 C C . PHE A 1 92 ? 5.832 -9.229 28.463 1.00 60.44 92 PHE A C 1
ATOM 767 O O . PHE A 1 92 ? 6.975 -9.443 28.863 1.00 60.44 92 PHE A O 1
ATOM 774 N N . ILE A 1 93 ? 5.445 -9.497 27.215 1.00 63.34 93 ILE A N 1
ATOM 775 C CA . ILE A 1 93 ? 6.347 -9.858 26.117 1.00 63.34 93 ILE A CA 1
ATOM 776 C C . ILE A 1 93 ? 6.011 -8.930 24.946 1.00 63.34 93 ILE A C 1
ATOM 778 O O . ILE A 1 93 ? 4.938 -9.041 24.368 1.00 63.34 93 ILE A O 1
ATOM 782 N N . ASP A 1 94 ? 6.889 -7.983 24.617 1.00 59.81 94 ASP A N 1
ATOM 783 C CA . ASP A 1 94 ? 6.632 -7.009 23.548 1.00 59.81 94 ASP A CA 1
ATOM 784 C C . ASP A 1 94 ? 7.001 -7.585 22.169 1.00 59.81 94 ASP A C 1
ATOM 786 O O . ASP A 1 94 ? 8.145 -7.507 21.723 1.00 59.81 94 ASP A O 1
ATOM 790 N N . PHE A 1 95 ? 6.018 -8.176 21.486 1.00 61.00 95 PHE A N 1
ATOM 791 C CA . PHE A 1 95 ? 6.174 -8.718 20.129 1.00 61.00 95 PHE A CA 1
ATOM 792 C C . PHE A 1 95 ? 6.258 -7.632 19.036 1.00 61.00 95 PHE A C 1
ATOM 794 O O . PHE A 1 95 ? 6.570 -7.938 17.882 1.00 61.00 95 PHE A O 1
ATOM 801 N N . GLY A 1 96 ? 5.969 -6.363 19.358 1.00 56.38 96 GLY A N 1
ATOM 802 C CA . GLY A 1 96 ? 6.007 -5.249 18.402 1.00 56.38 96 GLY A CA 1
ATOM 803 C C . GLY A 1 96 ? 7.426 -4.823 18.012 1.00 56.38 96 GLY A C 1
ATOM 804 O O . GLY A 1 96 ? 7.629 -4.233 16.946 1.00 56.38 96 GLY A O 1
ATOM 805 N N . LEU A 1 97 ? 8.413 -5.167 18.845 1.00 59.81 97 LEU A N 1
ATOM 806 C CA . LEU A 1 97 ? 9.820 -4.806 18.665 1.00 59.81 97 LEU A CA 1
ATOM 807 C C . LEU A 1 97 ? 10.597 -5.764 17.751 1.00 59.81 97 LEU A C 1
ATOM 809 O O . LEU A 1 97 ? 11.673 -5.397 17.285 1.00 59.81 97 LEU A O 1
ATOM 813 N N . ASP A 1 98 ? 10.073 -6.951 17.430 1.00 64.38 98 ASP A N 1
ATOM 814 C CA . ASP A 1 98 ? 10.803 -7.947 16.625 1.00 64.38 98 ASP A CA 1
ATOM 815 C C . ASP A 1 98 ? 10.978 -7.530 15.151 1.00 64.38 98 ASP A C 1
ATOM 817 O O . ASP A 1 98 ? 11.977 -7.874 14.512 1.00 64.38 98 ASP A O 1
ATOM 821 N N . LEU A 1 99 ? 10.028 -6.756 14.611 1.00 65.25 99 LEU A N 1
ATOM 822 C CA . LEU A 1 99 ? 10.048 -6.254 13.227 1.00 65.25 99 LEU A CA 1
ATOM 823 C C . LEU A 1 99 ? 10.714 -4.869 13.114 1.00 65.25 99 LEU A C 1
ATOM 825 O O . LEU A 1 99 ? 11.128 -4.436 12.034 1.00 65.25 99 LEU A O 1
ATOM 829 N N . GLN A 1 100 ? 10.872 -4.173 14.242 1.00 66.38 100 GLN A N 1
ATOM 830 C CA . GLN A 1 100 ? 11.389 -2.807 14.301 1.00 66.38 100 GLN A CA 1
ATOM 831 C C . GLN A 1 100 ? 12.832 -2.659 13.772 1.00 66.38 100 GLN A C 1
ATOM 833 O O . GLN A 1 100 ? 13.086 -1.709 13.032 1.00 66.38 100 GLN A O 1
ATOM 838 N N . PRO A 1 101 ? 13.768 -3.602 14.006 1.00 68.50 101 PRO A N 1
ATOM 839 C CA . PRO A 1 101 ? 15.103 -3.551 13.411 1.00 68.50 101 PRO A CA 1
ATOM 840 C C . PRO A 1 101 ? 15.110 -3.618 11.876 1.00 68.50 101 PRO A C 1
ATOM 842 O O . PRO A 1 101 ? 15.953 -2.981 11.243 1.00 68.50 101 PRO A O 1
ATOM 845 N N . CYS A 1 102 ? 14.191 -4.378 11.264 1.00 67.38 102 CYS A N 1
ATOM 846 C CA . CYS A 1 102 ? 14.087 -4.498 9.804 1.00 67.38 102 CYS A CA 1
ATOM 847 C C . CYS A 1 102 ? 13.555 -3.202 9.183 1.00 67.38 102 CYS A C 1
ATOM 849 O O . CYS A 1 102 ? 14.068 -2.730 8.170 1.00 67.38 102 CYS A O 1
ATOM 851 N N . ILE A 1 103 ? 12.571 -2.594 9.841 1.00 66.75 103 ILE A N 1
ATOM 852 C CA . ILE A 1 103 ? 12.005 -1.297 9.473 1.00 66.75 103 ILE A CA 1
ATOM 853 C C . ILE A 1 103 ? 13.045 -0.178 9.614 1.00 66.75 103 ILE A C 1
ATOM 855 O O . ILE A 1 103 ? 13.253 0.596 8.680 1.00 66.75 103 ILE A O 1
ATOM 859 N N . GLU A 1 104 ? 13.759 -0.123 10.740 1.00 71.00 104 GLU A N 1
ATOM 860 C CA . GLU A 1 104 ? 14.805 0.875 10.977 1.00 71.00 104 GLU A CA 1
ATOM 861 C C . GLU A 1 104 ? 15.967 0.755 9.985 1.00 71.00 104 GLU A C 1
ATOM 863 O O . GLU A 1 104 ? 16.572 1.763 9.617 1.00 71.00 104 GLU A O 1
ATOM 868 N N . LEU A 1 105 ? 16.278 -0.460 9.522 1.00 68.44 105 LEU A N 1
ATOM 869 C CA . LEU A 1 105 ? 17.295 -0.683 8.495 1.00 68.44 105 LEU A CA 1
ATOM 870 C C . LEU A 1 105 ? 16.930 -0.012 7.160 1.00 68.44 105 LEU A C 1
ATOM 872 O O . LEU A 1 105 ? 17.830 0.375 6.413 1.00 68.44 105 LEU A O 1
ATOM 876 N N . ILE A 1 106 ? 15.633 0.137 6.872 1.00 67.62 106 ILE A N 1
ATOM 877 C CA . ILE A 1 106 ? 15.109 0.754 5.647 1.00 67.62 106 ILE A CA 1
ATOM 878 C C . ILE A 1 106 ? 14.885 2.264 5.834 1.00 67.62 106 ILE A C 1
ATOM 880 O O . ILE A 1 106 ? 15.183 3.038 4.926 1.00 67.62 106 ILE A O 1
ATOM 884 N N . GLU A 1 107 ? 14.402 2.701 7.002 1.00 71.06 107 GLU A N 1
ATOM 885 C CA . GLU A 1 107 ? 14.067 4.109 7.278 1.00 71.06 107 GLU A CA 1
ATOM 886 C C . GLU A 1 107 ? 15.275 4.981 7.662 1.00 71.06 107 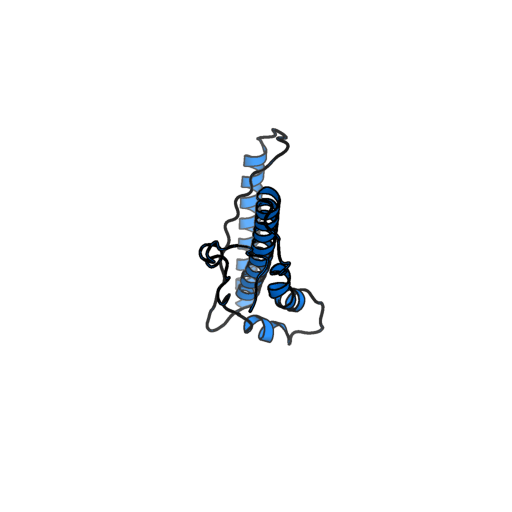GLU A C 1
ATOM 888 O O . GLU A 1 107 ? 15.233 6.203 7.487 1.00 71.06 107 GLU A O 1
ATOM 893 N N . ARG A 1 108 ? 16.371 4.404 8.182 1.00 66.31 108 ARG A N 1
ATOM 894 C CA . ARG A 1 108 ? 17.540 5.203 8.584 1.00 66.31 108 ARG A CA 1
ATOM 895 C C . ARG A 1 108 ? 18.264 5.798 7.367 1.00 66.31 108 ARG A C 1
ATOM 897 O O . ARG A 1 108 ? 18.655 5.060 6.460 1.00 66.31 108 ARG A O 1
ATOM 904 N N . PRO A 1 109 ? 18.575 7.110 7.369 1.00 50.09 109 PRO A N 1
ATOM 905 C CA . PRO A 1 109 ? 19.321 7.753 6.294 1.00 50.09 109 PRO A CA 1
ATOM 906 C C . PRO A 1 109 ? 20.816 7.412 6.409 1.00 50.09 109 PRO A C 1
ATOM 908 O O . PRO A 1 109 ? 21.626 8.231 6.842 1.00 50.09 109 PRO A O 1
ATOM 911 N N . VAL A 1 110 ? 21.213 6.190 6.047 1.00 50.97 110 VAL A N 1
ATOM 912 C CA . VAL A 1 110 ? 22.630 5.802 5.979 1.00 50.97 110 VAL A CA 1
ATOM 913 C C . VAL A 1 110 ? 23.114 5.876 4.534 1.00 50.97 110 VAL A C 1
ATOM 915 O O . VAL A 1 110 ? 22.526 5.326 3.606 1.00 50.97 110 VAL A O 1
ATOM 918 N N . ARG A 1 111 ? 24.194 6.640 4.364 1.00 44.88 111 ARG A N 1
ATOM 919 C CA . ARG A 1 111 ? 24.795 7.051 3.096 1.00 44.88 111 ARG A CA 1
ATOM 920 C C . ARG A 1 111 ? 25.026 5.888 2.120 1.00 44.88 111 ARG A C 1
ATOM 922 O O . ARG A 1 111 ? 25.679 4.910 2.456 1.00 44.88 111 ARG A O 1
ATOM 929 N N . ALA A 1 112 ? 24.629 6.171 0.877 1.00 44.19 112 ALA A N 1
ATOM 930 C CA . ALA A 1 112 ? 25.064 5.585 -0.390 1.00 44.19 112 ALA A CA 1
ATOM 931 C C . ALA A 1 112 ? 24.587 4.158 -0.700 1.00 44.19 112 ALA A C 1
ATOM 933 O O . ALA A 1 112 ? 24.992 3.216 -0.048 1.00 44.19 112 ALA A O 1
ATOM 934 N N . ARG A 1 113 ? 23.777 4.047 -1.769 1.00 44.91 113 ARG A N 1
ATOM 935 C CA . ARG A 1 113 ? 23.705 3.050 -2.873 1.00 44.91 113 ARG A CA 1
ATOM 936 C C . ARG A 1 113 ? 24.117 1.570 -2.677 1.00 44.91 113 ARG A C 1
ATOM 938 O O . ARG A 1 113 ? 23.612 0.742 -3.423 1.00 44.91 113 ARG A O 1
ATOM 945 N N . THR A 1 114 ? 24.973 1.199 -1.732 1.00 45.78 114 THR A N 1
ATOM 946 C CA . THR A 1 114 ? 25.414 -0.173 -1.432 1.00 45.78 114 THR A CA 1
ATOM 947 C C . THR A 1 114 ? 24.453 -0.947 -0.522 1.00 45.78 114 THR A C 1
ATOM 949 O O . THR A 1 114 ? 24.510 -2.175 -0.490 1.00 45.78 114 THR A O 1
ATOM 952 N N . THR A 1 115 ? 23.536 -0.274 0.181 1.00 53.47 115 THR A N 1
ATOM 953 C CA . THR A 1 115 ? 22.569 -0.939 1.076 1.00 53.47 115 THR A CA 1
ATOM 954 C C . THR A 1 115 ? 21.358 -1.500 0.327 1.00 53.47 115 THR A C 1
ATOM 956 O O . THR A 1 115 ? 20.904 -2.582 0.672 1.00 53.47 115 THR A O 1
ATOM 959 N N . LEU A 1 116 ? 20.880 -0.847 -0.743 1.00 51.00 116 LEU A N 1
ATOM 960 C CA . LEU A 1 116 ? 19.685 -1.274 -1.498 1.00 51.00 116 LEU A CA 1
ATOM 961 C C . LEU A 1 116 ? 19.774 -2.733 -1.978 1.00 51.00 116 LEU A C 1
ATOM 963 O O . LEU A 1 116 ? 18.855 -3.506 -1.736 1.00 51.00 116 LEU A O 1
ATOM 967 N N . ALA A 1 117 ? 20.914 -3.144 -2.547 1.00 47.78 117 ALA A N 1
ATOM 968 C CA . ALA A 1 117 ? 21.127 -4.529 -2.978 1.00 47.78 117 ALA A CA 1
ATOM 969 C C . ALA A 1 117 ? 21.161 -5.532 -1.804 1.00 47.78 117 ALA A C 1
ATOM 971 O O . ALA A 1 117 ? 20.688 -6.657 -1.940 1.00 47.78 117 ALA A O 1
ATOM 972 N N . ARG A 1 118 ? 21.676 -5.128 -0.631 1.00 49.81 118 ARG A N 1
ATOM 973 C CA . ARG A 1 118 ? 21.660 -5.957 0.589 1.00 49.81 118 ARG A CA 1
ATOM 974 C C . ARG A 1 118 ? 20.261 -6.077 1.191 1.00 49.81 118 ARG A C 1
ATOM 976 O O . ARG A 1 118 ? 19.948 -7.132 1.731 1.00 49.81 118 ARG A O 1
ATOM 983 N N . VAL A 1 119 ? 19.435 -5.033 1.099 1.00 54.41 119 VAL A N 1
ATOM 984 C CA . VAL A 1 119 ? 18.052 -5.055 1.598 1.00 54.41 119 VAL A CA 1
ATOM 985 C C . VAL A 1 119 ? 17.137 -5.848 0.657 1.00 54.41 119 VAL A C 1
ATOM 987 O O . VAL A 1 119 ? 16.339 -6.641 1.140 1.00 54.41 119 VAL A O 1
ATOM 990 N N . CYS A 1 120 ? 17.312 -5.755 -0.668 1.00 50.56 120 CYS A N 1
ATOM 991 C CA . CYS A 1 120 ? 16.575 -6.585 -1.637 1.00 50.56 120 CYS A CA 1
ATOM 992 C C . CYS A 1 120 ? 16.812 -8.103 -1.456 1.00 50.56 120 CYS A C 1
ATOM 994 O O . CYS A 1 120 ? 15.973 -8.905 -1.862 1.00 50.56 120 CYS A O 1
ATOM 996 N N . GLY A 1 121 ? 17.937 -8.509 -0.852 1.00 49.56 121 GLY A N 1
ATOM 997 C CA . GLY A 1 121 ? 18.224 -9.903 -0.478 1.00 49.56 121 GLY A CA 1
ATOM 998 C C . GLY A 1 121 ? 17.790 -10.283 0.945 1.00 49.56 121 GLY A C 1
ATOM 999 O O . GLY A 1 121 ? 17.797 -11.460 1.298 1.00 49.56 121 GLY A O 1
ATOM 1000 N N . LEU A 1 122 ? 17.396 -9.308 1.768 1.00 52.72 122 LEU A N 1
ATOM 1001 C CA . LEU A 1 122 ? 16.904 -9.490 3.136 1.00 52.72 122 LEU A CA 1
ATOM 1002 C C . LEU A 1 122 ? 15.397 -9.764 3.120 1.00 52.72 122 LEU A C 1
ATOM 1004 O O . LEU A 1 122 ? 14.614 -9.153 3.836 1.00 52.72 122 LEU A O 1
ATOM 1008 N N . VAL A 1 123 ? 14.982 -10.727 2.304 1.00 48.56 123 VAL A N 1
ATOM 1009 C CA . VAL A 1 123 ? 13.662 -11.323 2.453 1.00 48.56 123 VAL A CA 1
ATOM 1010 C C . VAL A 1 123 ? 13.771 -12.302 3.611 1.00 48.56 123 VAL A C 1
ATOM 1012 O O . VAL A 1 123 ? 14.212 -13.442 3.448 1.00 48.56 123 VAL A O 1
ATOM 1015 N N . ARG A 1 124 ? 13.393 -11.869 4.815 1.00 51.03 124 ARG A N 1
ATOM 1016 C CA . ARG A 1 124 ? 12.990 -12.851 5.814 1.00 51.03 124 ARG A CA 1
ATOM 1017 C C . ARG A 1 124 ? 11.599 -13.314 5.391 1.00 51.03 124 ARG A C 1
ATOM 1019 O O . ARG A 1 124 ? 10.680 -12.504 5.458 1.00 51.03 124 ARG A O 1
ATOM 1026 N N . PRO A 1 125 ? 11.398 -14.580 4.968 1.00 46.03 125 PRO A N 1
ATOM 1027 C CA . PRO A 1 125 ? 10.061 -15.133 5.088 1.00 46.03 125 PRO A CA 1
ATOM 1028 C C . PRO A 1 125 ? 9.685 -14.919 6.549 1.00 46.03 125 PRO A C 1
ATOM 1030 O O . PRO A 1 125 ? 10.511 -15.213 7.422 1.00 46.03 125 PRO A O 1
ATOM 1033 N N . ALA A 1 126 ? 8.508 -14.354 6.809 1.00 48.03 126 ALA A N 1
ATOM 1034 C CA . ALA A 1 126 ? 7.934 -14.330 8.141 1.00 48.03 126 ALA A CA 1
ATOM 1035 C C . ALA A 1 126 ? 7.922 -15.784 8.633 1.00 48.03 126 ALA A C 1
ATOM 1037 O O . ALA A 1 126 ? 7.025 -16.567 8.321 1.00 48.03 126 ALA A O 1
ATOM 1038 N N . ARG A 1 127 ? 9.001 -16.203 9.304 1.00 44.12 127 ARG A N 1
ATOM 1039 C CA . ARG A 1 127 ? 9.087 -17.498 9.949 1.00 44.12 127 ARG A CA 1
ATOM 1040 C C . ARG A 1 127 ? 8.063 -17.387 11.044 1.00 44.12 127 ARG A C 1
ATOM 1042 O O . ARG A 1 127 ? 8.334 -16.748 12.050 1.00 44.12 127 ARG A O 1
ATOM 1049 N N . THR A 1 128 ? 6.901 -17.980 10.782 1.00 41.59 128 THR A N 1
ATOM 1050 C CA . THR A 1 128 ? 5.883 -18.300 11.773 1.00 41.59 128 THR A CA 1
ATOM 1051 C C . THR A 1 128 ? 5.642 -17.150 12.731 1.00 41.59 128 THR A C 1
ATOM 1053 O O . THR A 1 128 ? 6.189 -17.141 13.832 1.00 41.59 128 THR A O 1
ATOM 1056 N N . LEU A 1 129 ? 4.761 -16.225 12.353 1.00 38.75 129 LEU A N 1
ATOM 1057 C CA . LEU A 1 129 ? 4.026 -15.533 13.394 1.00 38.75 129 LEU A CA 1
ATOM 1058 C C . LEU A 1 129 ? 3.386 -16.609 14.280 1.00 38.75 129 LEU A C 1
ATOM 1060 O O . LEU A 1 129 ? 2.594 -17.412 13.774 1.00 38.75 129 LEU A O 1
ATOM 1064 N N . PRO A 1 130 ? 3.683 -16.656 15.586 1.00 41.72 130 PRO A N 1
ATOM 1065 C CA . PRO A 1 130 ? 2.975 -17.520 16.513 1.00 41.72 130 PRO A CA 1
ATOM 1066 C C . PRO A 1 130 ? 1.535 -17.033 16.750 1.00 41.72 130 PRO A C 1
ATOM 1068 O O . PRO A 1 130 ? 0.934 -17.427 17.739 1.00 41.72 130 PRO A O 1
ATOM 1071 N N . ALA A 1 131 ? 0.939 -16.233 15.854 1.00 41.62 131 ALA A N 1
ATOM 1072 C CA . ALA A 1 131 ? -0.451 -15.779 15.951 1.00 41.62 131 ALA A CA 1
ATOM 1073 C C . ALA A 1 131 ? -1.472 -16.933 15.892 1.00 41.62 131 ALA A C 1
ATOM 1075 O O . ALA A 1 131 ? -2.625 -16.757 16.258 1.00 41.62 131 ALA A O 1
ATOM 1076 N N . LEU A 1 132 ? -1.058 -18.143 15.494 1.00 38.62 132 LEU A N 1
ATOM 1077 C CA . LEU A 1 132 ? -1.869 -19.364 15.610 1.00 38.62 132 LEU A CA 1
ATOM 1078 C C . LEU A 1 132 ? -1.533 -20.220 16.847 1.00 38.62 132 LEU A C 1
ATOM 1080 O O . LEU A 1 132 ? -2.145 -21.270 17.048 1.00 38.62 132 LEU A O 1
ATOM 1084 N N . ARG A 1 133 ? -0.585 -19.796 17.696 1.00 39.72 133 ARG A N 1
ATOM 1085 C CA . ARG A 1 133 ? -0.228 -20.491 18.946 1.00 39.72 133 ARG A CA 1
ATOM 1086 C C . ARG A 1 133 ? -0.887 -19.906 20.200 1.00 39.72 133 ARG A C 1
ATOM 1088 O O . ARG A 1 133 ? -0.775 -20.539 21.244 1.00 39.72 133 ARG A O 1
ATOM 1095 N N . CYS A 1 134 ? -1.645 -18.812 20.093 1.00 38.38 134 CYS A N 1
ATOM 1096 C CA . CYS A 1 134 ? -2.516 -18.337 21.180 1.00 38.38 134 CYS A CA 1
ATOM 1097 C C . CYS A 1 134 ? -3.801 -19.169 21.356 1.00 38.38 134 CYS A C 1
ATOM 1099 O O . CYS A 1 134 ? -4.489 -19.019 22.353 1.00 38.38 134 CYS A O 1
ATOM 1101 N N . ALA A 1 135 ? -4.107 -20.123 20.468 1.00 39.03 135 ALA A N 1
ATOM 1102 C CA . ALA A 1 135 ? -5.262 -21.014 20.645 1.00 39.03 135 ALA A CA 1
ATOM 1103 C C . ALA A 1 135 ? -4.937 -22.344 21.361 1.00 39.03 135 ALA A C 1
ATOM 1105 O O . ALA A 1 135 ? -5.780 -23.243 21.379 1.00 39.03 135 ALA A O 1
ATOM 1106 N N . ARG A 1 136 ? -3.712 -22.550 21.881 1.00 39.84 136 ARG A N 1
ATOM 1107 C CA . ARG A 1 136 ? -3.339 -23.849 22.480 1.00 39.84 136 ARG A CA 1
ATOM 1108 C C . ARG A 1 136 ? -2.201 -23.816 23.514 1.00 39.84 136 ARG A C 1
ATOM 1110 O O . ARG A 1 136 ? -1.317 -24.670 23.483 1.00 39.84 136 ARG A O 1
ATOM 1117 N N . LEU A 1 137 ? -2.243 -22.883 24.462 1.00 38.84 137 LEU A N 1
ATOM 1118 C CA . LEU A 1 137 ? -1.640 -23.102 25.785 1.00 38.84 137 LEU A CA 1
ATOM 1119 C C . LEU A 1 137 ? -2.783 -23.419 26.766 1.00 38.84 137 LEU A C 1
ATOM 1121 O O . LEU A 1 137 ? -3.785 -22.708 26.756 1.00 38.84 137 LEU A O 1
ATOM 1125 N N . PRO A 1 138 ? -2.720 -24.547 27.497 1.00 40.69 138 PRO A N 1
ATOM 1126 C CA . PRO A 1 138 ? -3.864 -25.073 28.231 1.00 40.69 138 PRO A CA 1
ATOM 1127 C C . PRO A 1 138 ? -4.164 -24.231 29.481 1.00 40.69 138 PRO A C 1
ATOM 1129 O O . PRO A 1 138 ? -3.250 -23.611 30.027 1.00 40.69 138 PRO A O 1
ATOM 1132 N N . PRO A 1 139 ? -5.414 -24.252 29.976 1.00 50.56 139 PRO A N 1
ATOM 1133 C CA . PRO A 1 139 ? -5.744 -23.668 31.265 1.00 50.56 139 PRO A CA 1
ATOM 1134 C C . PRO A 1 139 ? -5.179 -24.575 32.369 1.00 50.56 139 PRO A C 1
ATOM 1136 O O . PRO A 1 139 ? -5.353 -25.794 32.323 1.00 50.56 139 PRO A O 1
ATOM 1139 N N . GLY A 1 140 ? -4.509 -24.010 33.371 1.00 39.66 140 GLY A N 1
ATOM 1140 C CA . GLY A 1 140 ? -4.118 -24.761 34.565 1.00 39.66 140 GLY A CA 1
ATOM 1141 C C . GLY A 1 140 ? -3.381 -23.906 35.598 1.00 39.66 140 GLY A C 1
ATOM 1142 O O . GLY A 1 140 ? -2.641 -23.012 35.203 1.00 39.66 140 GLY A O 1
ATOM 1143 N N . PRO A 1 141 ? -3.612 -24.134 36.903 1.00 40.50 141 PRO A N 1
ATOM 1144 C CA . PRO A 1 141 ? -3.935 -23.071 37.848 1.00 40.50 141 PRO A CA 1
ATOM 1145 C C . PRO A 1 141 ? -2.807 -22.748 38.833 1.00 40.50 141 PRO A C 1
ATOM 1147 O O . PRO A 1 141 ? -1.909 -23.549 39.083 1.00 40.50 141 PRO A O 1
ATOM 1150 N N . CYS A 1 142 ? -2.921 -21.584 39.471 1.00 34.19 142 CYS A N 1
ATOM 1151 C CA . CYS A 1 142 ? -2.321 -21.338 40.773 1.00 34.19 142 CYS A CA 1
ATOM 1152 C C . CYS A 1 142 ? -2.775 -22.417 41.775 1.00 34.19 142 CYS A C 1
ATOM 1154 O O . CYS A 1 142 ? -3.912 -22.382 42.238 1.00 34.19 142 CYS A O 1
ATOM 1156 N N . GLU A 1 143 ? -1.879 -23.316 42.176 1.00 30.03 143 GLU A N 1
ATOM 1157 C CA . GLU A 1 143 ? -1.905 -23.896 43.521 1.00 30.03 143 GLU A CA 1
ATOM 1158 C C . GLU A 1 143 ? -0.690 -23.375 44.291 1.00 30.03 143 GLU A C 1
ATOM 1160 O O . GLU A 1 143 ? 0.443 -23.830 44.141 1.00 30.03 143 GLU A O 1
ATOM 1165 N N . LEU A 1 144 ? -0.951 -22.361 45.114 1.00 34.50 144 LEU A N 1
ATOM 1166 C CA . LEU A 1 144 ? -0.100 -21.979 46.225 1.00 34.50 144 LEU A CA 1
ATOM 1167 C C . LEU A 1 144 ? -0.491 -22.834 47.440 1.00 34.50 144 LEU A C 1
ATOM 1169 O O . LEU A 1 144 ? -1.590 -22.700 47.971 1.00 34.50 144 LEU A O 1
ATOM 1173 N N . SER A 1 145 ? 0.502 -23.571 47.942 1.00 30.50 145 SER A N 1
ATOM 1174 C CA . SER A 1 145 ? 0.858 -23.679 49.366 1.00 30.50 145 SER A CA 1
ATOM 1175 C C . SER A 1 145 ? 0.466 -24.938 50.181 1.00 30.50 145 SER A C 1
ATOM 1177 O O . SER A 1 145 ? -0.686 -25.341 50.260 1.00 30.50 145 SER A O 1
ATOM 1179 N N . HIS A 1 146 ? 1.505 -25.446 50.872 1.00 33.78 146 HIS A N 1
ATOM 1180 C CA . HIS A 1 146 ? 1.551 -26.248 52.112 1.00 33.78 146 HIS A CA 1
ATOM 1181 C C . HIS A 1 146 ? 1.002 -27.692 52.069 1.00 33.78 146 HIS A C 1
ATOM 1183 O O . HIS A 1 146 ? -0.190 -27.936 51.988 1.00 33.78 146 HIS A O 1
ATOM 1189 N N . THR A 1 147 ? 1.824 -28.731 52.234 1.00 31.34 147 THR A N 1
ATOM 1190 C CA . THR A 1 147 ? 2.550 -29.059 53.477 1.00 31.34 147 THR A CA 1
ATOM 1191 C C . THR A 1 147 ? 3.564 -30.187 53.213 1.00 31.34 147 THR A C 1
ATOM 1193 O O . THR A 1 147 ? 3.270 -31.128 52.483 1.00 31.34 147 THR A O 1
ATOM 1196 N N . SER A 1 148 ? 4.759 -30.081 53.806 1.00 31.84 148 SER A N 1
ATOM 1197 C CA . SER A 1 148 ? 5.722 -31.191 53.984 1.00 31.84 148 SER A CA 1
ATOM 1198 C C . SER A 1 148 ? 5.154 -32.237 54.975 1.00 31.84 148 SER A C 1
ATOM 1200 O O . SER A 1 148 ? 4.142 -31.932 55.617 1.00 31.84 148 SER A O 1
ATOM 1202 N N . PRO A 1 149 ? 5.743 -33.438 55.164 1.00 48.84 149 PRO A N 1
ATOM 1203 C CA . PRO A 1 149 ? 7.180 -33.742 55.301 1.00 48.84 149 PRO A CA 1
ATOM 1204 C C . PRO A 1 149 ? 7.814 -34.417 54.084 1.00 48.84 149 PRO A C 1
ATOM 1206 O O . PRO A 1 149 ? 7.156 -35.287 53.473 1.00 48.84 149 PRO A O 1
#

Secondary structure (DSSP, 8-state):
-HHHHHHHHHHHHHHHHHHHHHHHHHHHTT-----S--------------SS--HHHHHHHHHHHHHHHHHHHHHHHHHHHHHHHHTPPP----GGGSSHHHHHHHHS---STTHHHHHHT--------GGGSTT-SPP----------